Protein AF-A0A945TFG6-F1 (afdb_monomer)

Sequence (32 aa):
MGPLQGKRVIELQGIGPGPFCGMMLADMGAEI

Nearest PDB structures (foldseek):
  2yim-assembly2_D  TM=9.325E-01  e=1.080E-01  Mycobacterium tuberculosis H37Rv
  5yiy-assembly1_B  TM=9.641E-01  e=8.145E-01  Mycobacterium tuberculosis H37Rv
  2vjm-assembly1_B  TM=9.388E-01  e=1.327E+00  Oxalobacter formigenes

Radius of gyration: 9.34 Å; Cα contacts (8 Å, |Δi|>4): 37; chains: 1; bounding box: 20×14×24 Å

Solvent-accessible surface area (backbone atoms only — not comparable to full-atom values): 2020 Å² total; per-residue (Å²): 138,42,95,35,56,92,40,77,53,84,78,74,94,72,82,60,72,64,56,54,49,49,51,59,43,37,78,32,37,27,46,100

pLDDT: mean 96.71, std 3.05, range [81.69, 98.56]

Structure (mmCIF, N/CA/C/O backbone):
data_AF-A0A945TFG6-F1
#
_entry.id   AF-A0A945TFG6-F1
#
loop_
_atom_site.group_PDB
_atom_site.id
_atom_site.type_symbol
_atom_site.label_atom_id
_atom_site.label_alt_id
_atom_site.label_comp_id
_atom_site.label_asym_id
_atom_site.label_entity_id
_atom_site.label_seq_id
_atom_site.pdbx_PDB_ins_code
_atom_site.Cartn_x
_atom_site.Cartn_y
_atom_site.Cartn_z
_atom_site.occupancy
_atom_site.B_iso_or_equiv
_atom_site.auth_seq_id
_atom_site.auth_comp_id
_atom_site.auth_asym_id
_atom_site.auth_atom_id
_atom_site.pdbx_PDB_model_num
ATOM 1 N N . MET A 1 1 ? -5.324 4.566 15.610 1.00 81.69 1 MET A N 1
ATOM 2 C CA . MET A 1 1 ? -6.425 4.628 14.631 1.00 81.69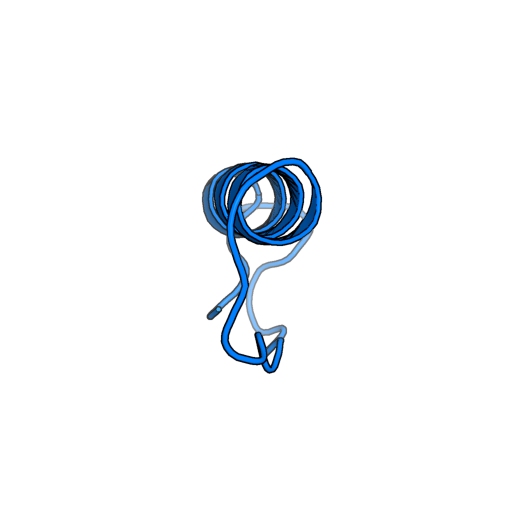 1 MET A CA 1
ATOM 3 C C . MET A 1 1 ? -6.021 5.577 13.522 1.00 81.69 1 MET A C 1
ATOM 5 O O . MET A 1 1 ? -6.055 6.780 13.742 1.00 81.69 1 MET A O 1
ATOM 9 N N . GLY A 1 2 ? -5.516 5.041 12.409 1.00 95.62 2 GLY A N 1
ATOM 10 C CA . GLY A 1 2 ? -5.084 5.834 11.252 1.00 95.62 2 GLY A CA 1
ATOM 11 C C . GLY A 1 2 ? -6.237 6.075 10.269 1.00 95.62 2 GLY A C 1
ATOM 12 O O . GLY A 1 2 ? -7.222 5.334 10.304 1.00 95.62 2 GLY A O 1
ATOM 13 N N . PRO A 1 3 ? -6.147 7.093 9.396 1.00 98.31 3 PRO A N 1
ATOM 14 C CA . PRO A 1 3 ? -7.234 7.458 8.486 1.00 98.31 3 PRO A CA 1
ATOM 15 C C . PRO A 1 3 ? -7.598 6.362 7.470 1.00 98.31 3 PRO A C 1
ATOM 17 O O . PRO A 1 3 ? -8.710 6.378 6.948 1.00 98.31 3 PRO A O 1
ATOM 20 N N . LEU A 1 4 ? -6.707 5.398 7.206 1.00 98.38 4 LEU A N 1
ATOM 21 C CA . LEU A 1 4 ? -6.956 4.278 6.290 1.00 98.38 4 LEU A CA 1
ATOM 22 C C . LEU A 1 4 ? -7.249 2.948 6.998 1.00 98.38 4 LEU A C 1
ATOM 24 O O . LEU A 1 4 ? -7.290 1.902 6.351 1.00 98.38 4 LEU A O 1
ATOM 28 N N . GLN A 1 5 ? -7.497 2.966 8.309 1.00 98.38 5 GLN A N 1
ATOM 29 C CA . GLN A 1 5 ? -7.757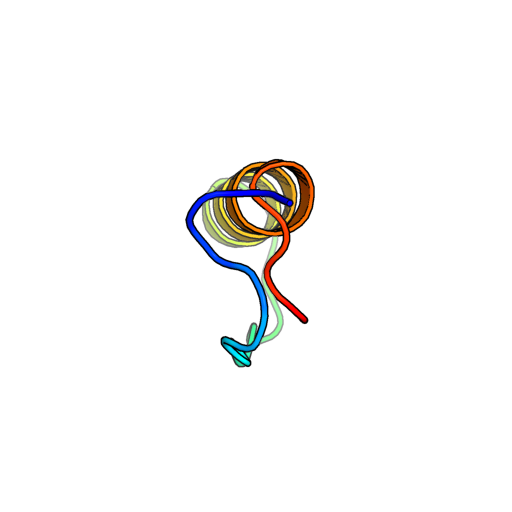 1.738 9.054 1.00 98.38 5 GLN A CA 1
ATOM 30 C C . GLN A 1 5 ? -8.973 0.969 8.509 1.00 98.38 5 GLN A C 1
ATOM 32 O O . GLN A 1 5 ? -10.046 1.530 8.281 1.00 98.38 5 GLN A O 1
ATOM 37 N N . GLY A 1 6 ? -8.797 -0.342 8.316 1.00 97.62 6 GLY A N 1
ATOM 38 C CA . GLY A 1 6 ? -9.826 -1.238 7.780 1.00 97.62 6 GLY A CA 1
ATOM 39 C C . GLY A 1 6 ? -9.979 -1.182 6.257 1.00 97.62 6 GLY A C 1
ATOM 40 O O . GLY A 1 6 ? -10.938 -1.739 5.722 1.00 97.62 6 GLY A O 1
ATOM 41 N N . LYS A 1 7 ? -9.071 -0.502 5.547 1.00 98.00 7 LYS A N 1
ATOM 42 C CA . LYS A 1 7 ? -8.986 -0.552 4.085 1.00 98.00 7 LYS A CA 1
ATOM 43 C C . LYS A 1 7 ? -7.904 -1.533 3.662 1.00 98.00 7 LYS A C 1
ATOM 45 O O . LYS A 1 7 ? -6.790 -1.477 4.172 1.00 98.00 7 LYS A O 1
ATOM 50 N N . ARG A 1 8 ? -8.262 -2.392 2.708 1.00 98.31 8 ARG A N 1
ATOM 51 C CA . ARG A 1 8 ? -7.348 -3.306 2.034 1.00 98.31 8 ARG A CA 1
ATOM 52 C C . ARG A 1 8 ? -7.037 -2.772 0.645 1.00 98.31 8 ARG A C 1
ATOM 54 O O . ARG A 1 8 ? -7.950 -2.515 -0.140 1.00 98.31 8 ARG A O 1
ATOM 61 N N . VAL A 1 9 ? -5.759 -2.591 0.375 1.00 97.38 9 VAL A N 1
ATOM 62 C CA . VAL A 1 9 ? -5.190 -2.231 -0.917 1.00 97.38 9 VAL A CA 1
ATOM 63 C C . VAL A 1 9 ? -4.622 -3.515 -1.521 1.00 97.38 9 VAL A C 1
ATOM 65 O O . VAL A 1 9 ? -4.343 -4.468 -0.806 1.00 97.38 9 VAL A O 1
ATOM 68 N N . ILE A 1 10 ? -4.561 -3.600 -2.847 1.00 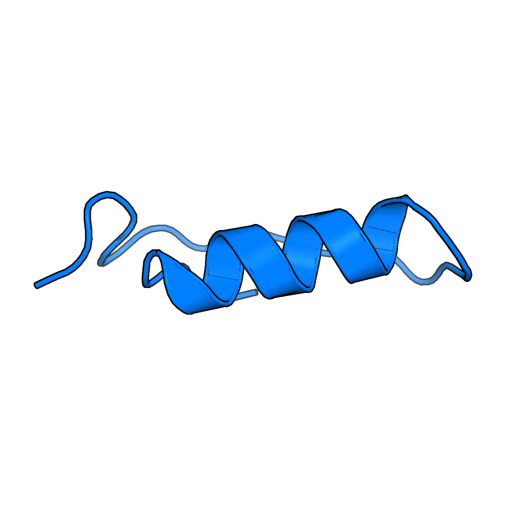97.81 10 ILE A N 1
ATOM 69 C CA . ILE A 1 10 ? -3.822 -4.670 -3.519 1.00 97.81 10 ILE A CA 1
ATOM 70 C C . ILE A 1 10 ? -2.700 -3.996 -4.283 1.00 97.81 10 ILE A C 1
ATOM 72 O O . ILE A 1 10 ? -2.954 -3.289 -5.261 1.00 97.81 10 ILE A O 1
ATOM 76 N N . GLU A 1 11 ? -1.471 -4.216 -3.834 1.00 97.25 11 GLU A N 1
ATOM 77 C CA . GLU A 1 11 ? -0.284 -3.776 -4.552 1.00 97.25 11 GLU A CA 1
ATOM 78 C C . GLU A 1 11 ? 0.189 -4.856 -5.535 1.00 97.25 11 GLU A C 1
ATOM 80 O O . GLU A 1 11 ? 0.377 -6.023 -5.189 1.00 97.25 11 GLU A O 1
ATOM 85 N N . LEU A 1 12 ? 0.359 -4.469 -6.800 1.00 96.56 12 LEU A N 1
ATOM 86 C CA . LEU A 1 12 ? 0.924 -5.334 -7.834 1.00 96.56 12 LEU A CA 1
ATOM 87 C C . LEU A 1 12 ? 2.449 -5.176 -7.864 1.00 96.56 12 LEU A C 1
ATOM 89 O O . LEU A 1 12 ? 2.974 -4.114 -7.538 1.00 96.56 12 LEU A O 1
ATOM 93 N N . GLN A 1 13 ? 3.155 -6.224 -8.299 1.00 92.88 13 GLN A N 1
ATOM 94 C CA . GLN A 1 13 ? 4.618 -6.218 -8.403 1.00 92.88 13 GLN A CA 1
ATOM 95 C C . GLN A 1 13 ? 5.134 -4.992 -9.170 1.00 92.88 13 GLN A C 1
ATOM 97 O O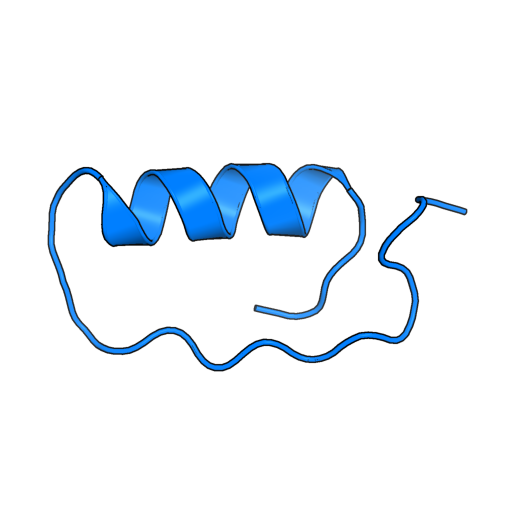 . GLN A 1 13 ? 4.656 -4.675 -10.261 1.00 92.88 13 GLN A O 1
ATOM 102 N N . GLY A 1 14 ? 6.146 -4.332 -8.613 1.00 92.75 14 GLY A N 1
ATOM 103 C CA . GLY A 1 14 ? 6.747 -3.140 -9.193 1.00 92.75 14 GLY A CA 1
ATOM 104 C C . GLY A 1 14 ? 7.963 -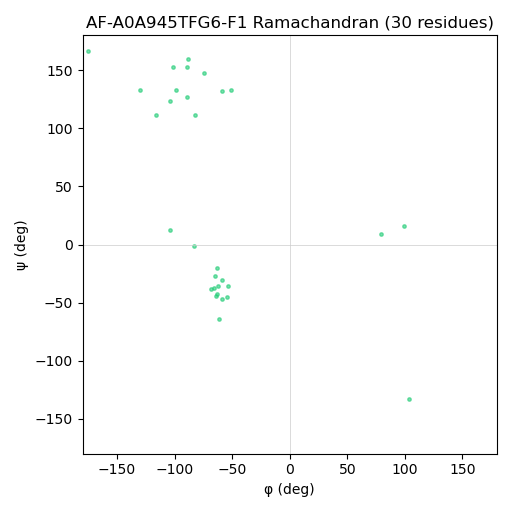2.671 -8.404 1.00 92.75 14 GLY A C 1
ATOM 105 O O . GLY A 1 14 ? 8.215 -3.116 -7.289 1.00 92.75 14 GLY A O 1
ATOM 106 N N . ILE A 1 15 ? 8.732 -1.763 -9.002 1.00 96.31 15 ILE A N 1
ATOM 107 C CA . ILE A 1 15 ? 9.897 -1.124 -8.383 1.00 96.31 15 ILE A CA 1
ATOM 108 C C . ILE A 1 15 ? 9.747 0.384 -8.582 1.00 96.31 15 ILE A C 1
ATOM 110 O O . ILE A 1 15 ? 9.451 0.840 -9.687 1.00 96.31 15 ILE A O 1
ATOM 114 N N . GLY A 1 16 ? 9.954 1.160 -7.518 1.00 94.94 16 GLY A N 1
ATOM 115 C CA . GLY A 1 16 ? 9.916 2.621 -7.562 1.00 94.94 16 GLY A CA 1
ATOM 116 C C . GLY A 1 16 ? 8.623 3.212 -6.985 1.00 94.94 16 GLY A C 1
ATOM 117 O O . GLY A 1 16 ? 8.236 2.838 -5.879 1.00 94.94 16 GLY A O 1
ATOM 118 N N . PRO A 1 17 ? 7.967 4.171 -7.663 1.00 97.31 17 PRO A N 1
ATOM 119 C CA . PRO A 1 17 ? 6.963 5.039 -7.040 1.00 97.31 17 PRO A CA 1
ATOM 120 C C . PRO A 1 17 ? 5.704 4.309 -6.548 1.00 97.31 17 PRO A C 1
ATOM 122 O O . PRO A 1 17 ? 5.088 4.774 -5.594 1.00 97.31 17 PRO A O 1
ATOM 125 N N . GLY A 1 18 ? 5.343 3.171 -7.157 1.00 96.75 18 GLY A N 1
ATOM 126 C CA . GLY A 1 18 ? 4.219 2.331 -6.718 1.00 96.75 18 GLY A CA 1
ATOM 127 C C . GLY A 1 18 ? 4.416 1.797 -5.292 1.00 96.75 18 GLY A C 1
ATOM 128 O O . GLY A 1 18 ? 3.700 2.255 -4.406 1.00 96.75 18 GLY A O 1
ATOM 129 N N . PRO A 1 19 ? 5.441 0.953 -5.044 1.00 97.19 19 PRO A N 1
ATOM 130 C CA . PRO A 1 19 ? 5.780 0.475 -3.698 1.00 97.19 19 PRO A CA 1
ATOM 131 C C . PRO A 1 19 ? 5.984 1.584 -2.658 1.00 97.19 19 PRO A C 1
ATOM 133 O O . PRO A 1 19 ? 5.612 1.430 -1.498 1.00 97.19 19 PRO A O 1
ATOM 136 N N . PHE A 1 20 ? 6.554 2.733 -3.046 1.00 97.50 20 PHE A N 1
ATOM 137 C CA . PHE A 1 20 ? 6.678 3.878 -2.132 1.00 97.50 20 PHE A CA 1
ATOM 138 C C . PHE A 1 20 ? 5.323 4.466 -1.737 1.00 97.50 20 PHE A C 1
ATOM 140 O O . PHE A 1 20 ? 5.131 4.828 -0.577 1.00 97.50 20 PHE A O 1
ATOM 147 N N . 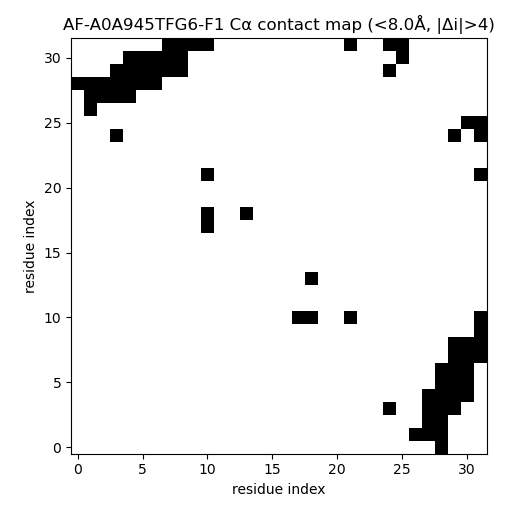CYS A 1 21 ? 4.366 4.521 -2.664 1.00 97.88 21 CYS A N 1
ATOM 148 C CA . CYS A 1 21 ? 2.998 4.896 -2.338 1.00 97.88 21 CYS A CA 1
ATOM 149 C C . CYS A 1 21 ? 2.351 3.867 -1.399 1.00 97.88 21 CYS A C 1
ATOM 151 O O . CYS A 1 21 ? 1.763 4.275 -0.399 1.00 97.88 21 CYS A O 1
ATOM 153 N N . GLY A 1 22 ? 2.520 2.563 -1.656 1.00 97.50 22 GLY A N 1
ATOM 154 C CA . GLY A 1 22 ? 2.044 1.491 -0.776 1.00 97.50 22 GLY A CA 1
ATOM 155 C C . GLY A 1 22 ? 2.553 1.633 0.656 1.00 97.50 22 GLY A C 1
ATOM 156 O O . GLY A 1 22 ? 1.764 1.599 1.597 1.00 97.50 22 GLY A O 1
ATOM 157 N N . MET A 1 23 ? 3.846 1.919 0.831 1.00 97.50 23 MET A N 1
ATOM 158 C CA . MET A 1 23 ? 4.436 2.191 2.148 1.00 97.50 23 MET A CA 1
ATOM 159 C C . MET A 1 23 ? 3.777 3.388 2.854 1.00 97.50 23 MET A C 1
ATOM 161 O O . MET A 1 23 ? 3.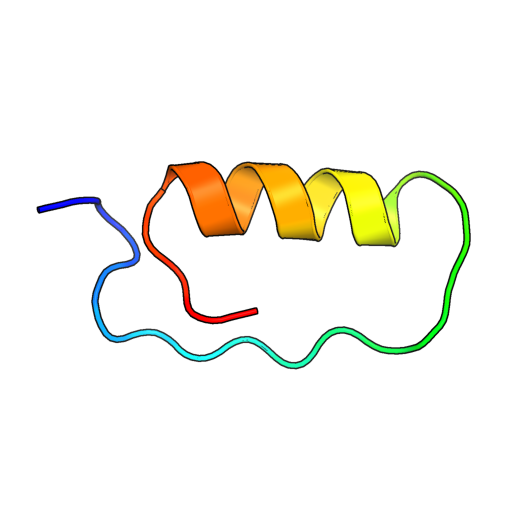373 3.268 4.008 1.00 97.50 23 MET A O 1
ATOM 165 N N . MET A 1 24 ? 3.580 4.515 2.160 1.00 98.12 24 MET A N 1
ATOM 166 C CA . MET A 1 24 ? 2.895 5.682 2.742 1.00 98.12 24 MET A CA 1
ATOM 167 C C . MET A 1 24 ? 1.440 5.375 3.133 1.00 98.12 24 MET A C 1
ATOM 169 O O . MET A 1 24 ? 0.930 5.893 4.126 1.00 98.12 24 MET A O 1
ATOM 173 N N . LEU A 1 25 ? 0.748 4.540 2.351 1.00 98.25 25 LEU A N 1
ATOM 174 C CA . LEU A 1 25 ? -0.608 4.083 2.661 1.00 98.25 25 LEU A CA 1
ATOM 175 C C . LEU A 1 25 ? -0.623 3.159 3.894 1.00 98.25 25 LEU A C 1
ATOM 177 O O . LEU A 1 25 ? -1.527 3.277 4.727 1.00 98.25 25 LEU A O 1
ATOM 181 N N . ALA A 1 26 ? 0.388 2.299 4.052 1.00 97.88 26 ALA A N 1
ATOM 182 C CA . ALA A 1 26 ? 0.562 1.446 5.228 1.00 97.88 26 ALA A CA 1
ATOM 183 C C . ALA A 1 26 ? 0.775 2.272 6.506 1.00 97.88 26 ALA A C 1
ATOM 185 O O . ALA A 1 26 ? 0.132 1.999 7.520 1.00 97.88 26 ALA A O 1
ATOM 186 N N . ASP A 1 27 ? 1.588 3.333 6.444 1.00 98.06 27 ASP A N 1
ATOM 187 C CA . ASP A 1 27 ? 1.814 4.254 7.571 1.00 98.06 27 ASP A CA 1
ATOM 188 C C . ASP A 1 27 ? 0.510 4.920 8.049 1.00 98.06 27 ASP A C 1
ATOM 190 O O . ASP A 1 27 ? 0.327 5.210 9.233 1.00 98.06 27 ASP A O 1
ATOM 194 N N . MET A 1 28 ? -0.445 5.122 7.135 1.00 98.56 28 MET A N 1
ATOM 195 C CA . MET A 1 28 ? -1.787 5.634 7.433 1.00 98.56 28 MET A CA 1
ATOM 196 C C . MET A 1 28 ? -2.778 4.556 7.914 1.00 98.56 28 MET A C 1
ATOM 198 O O . MET A 1 28 ? -3.926 4.880 8.248 1.00 98.56 28 MET A O 1
ATOM 202 N N . GLY A 1 29 ? -2.349 3.294 7.992 1.00 97.81 29 GLY A N 1
ATOM 203 C CA . GLY A 1 29 ? -3.092 2.171 8.563 1.00 97.81 29 GLY A CA 1
ATOM 204 C C . GLY A 1 29 ? -3.811 1.266 7.560 1.00 97.81 29 GLY A C 1
ATOM 205 O O . GLY A 1 29 ? -4.698 0.521 7.981 1.00 97.81 29 GLY A O 1
ATOM 206 N N . ALA A 1 30 ? -3.482 1.338 6.269 1.00 98.31 30 ALA A N 1
ATOM 207 C CA . ALA A 1 30 ? -4.004 0.403 5.273 1.00 98.31 30 ALA A CA 1
ATOM 208 C C . ALA A 1 30 ? -3.339 -0.986 5.385 1.00 98.31 30 ALA A C 1
ATOM 210 O O . ALA A 1 30 ? -2.156 -1.092 5.702 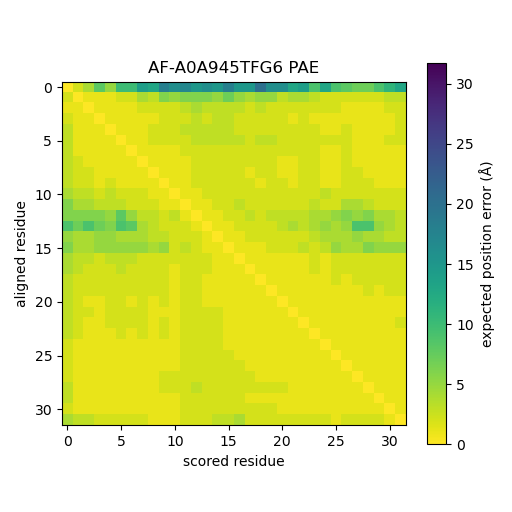1.00 98.31 30 ALA A O 1
ATOM 211 N N . GLU A 1 31 ? -4.091 -2.045 5.080 1.00 98.12 31 GLU A N 1
ATOM 212 C CA . GLU A 1 31 ? -3.552 -3.378 4.770 1.00 98.12 31 GLU A CA 1
ATOM 213 C C . GLU A 1 31 ? -3.142 -3.366 3.292 1.00 98.12 31 GLU A C 1
ATOM 215 O O . GLU A 1 31 ? -4.014 -3.223 2.434 1.00 98.12 31 GLU A O 1
ATOM 220 N N . ILE A 1 32 ? -1.839 -3.429 3.007 1.00 95.69 32 ILE A N 1
ATOM 221 C CA . ILE A 1 32 ? -1.282 -3.412 1.639 1.00 95.69 32 ILE A CA 1
ATOM 222 C C . ILE A 1 32 ? -1.200 -4.821 1.056 1.00 95.69 32 ILE A C 1
ATOM 224 O O . ILE A 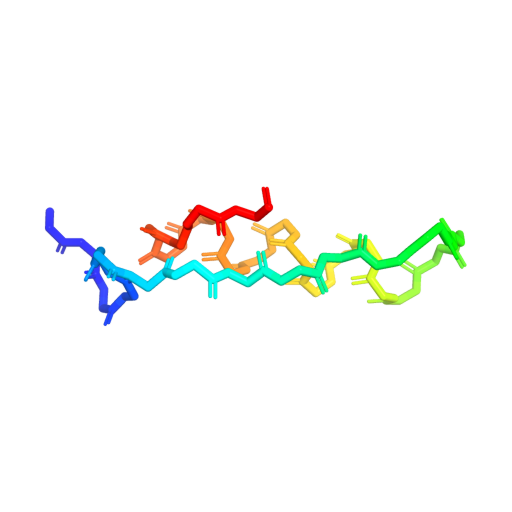1 32 ? -0.834 -5.744 1.819 1.00 95.69 32 ILE A O 1
#

Foldseek 3Di:
DFPQAPAEDDQDDDDPPRVVVVVVSVVRHYHD

Mean predicted aligned error: 2.17 Å

Secondary structure (DSSP, 8-state):
--TTTTPBP-PPS-SSHHHHHHHHHHHTT-B-